Protein AF-A0A373QC17-F1 (afdb_monomer_lite)

Secondary structure (DSSP, 8-state):
-PPPPHHHHHHHIIIIITTGGGSPSEEEEGGGGGTTS---HHHHHHHHHHHHTTSSTTEEEESEE-TTS-EE-

Radius of gyration: 11.41 Å; chains: 1; bounding box: 28×26×26 Å

pLDDT: mean 78.7, std 11.73, range [48.62, 89.81]

Sequence (73 aa):
MIKLNKMEQNEYNAFIVAVVPSLLPGTYHFRDFFTNRVTSARIGRKFYEDVVNGIYPHISLVGTKASEGYICS

Foldseek 3Di:
DQDDDPVLVVLLCVQPVVPLVVDAQEEEEPCVSPPPDDDDQSSVLVNQVCVVVCVRVRYHYPADQDPVRGGDD

Structure (mmCIF, N/CA/C/O backbone):
data_AF-A0A373QC17-F1
#
_entry.id   AF-A0A373QC17-F1
#
loop_
_atom_site.group_PDB
_atom_site.id
_atom_site.type_symbol
_atom_site.label_atom_id
_atom_site.label_alt_id
_atom_site.label_comp_id
_atom_site.label_asym_id
_atom_site.label_entity_id
_atom_site.label_seq_id
_atom_site.pdbx_PDB_ins_code
_atom_site.Cartn_x
_atom_site.Cartn_y
_atom_site.Cartn_z
_atom_site.occupancy
_atom_site.B_iso_or_equiv
_atom_site.auth_seq_id
_atom_site.auth_comp_id
_atom_site.auth_asym_id
_atom_site.auth_atom_id
_atom_site.pdbx_PDB_model_num
ATOM 1 N N . MET A 1 1 ? 12.612 -3.711 8.889 1.00 65.69 1 MET A N 1
A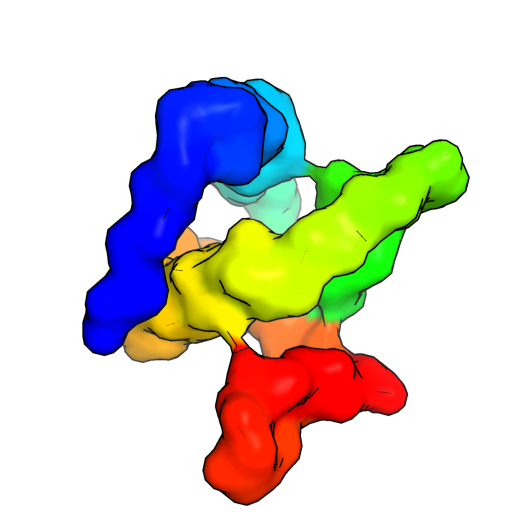TOM 2 C CA . MET A 1 1 ? 12.368 -2.642 7.907 1.00 65.69 1 MET A CA 1
ATOM 3 C C . MET A 1 1 ? 13.162 -2.944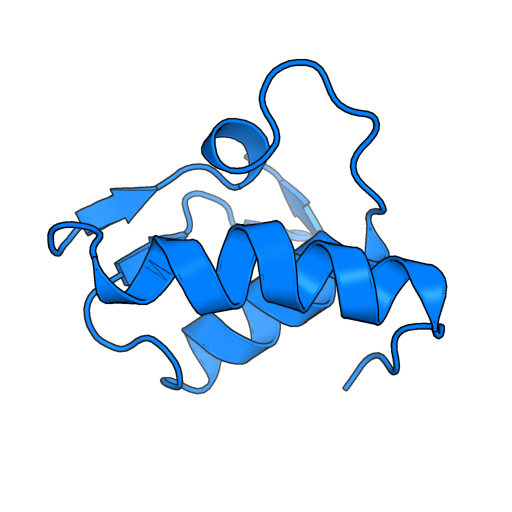 6.650 1.00 65.69 1 MET A C 1
ATOM 5 O O . MET A 1 1 ? 14.390 -2.901 6.677 1.00 65.69 1 MET A O 1
ATOM 9 N N . ILE A 1 2 ? 12.484 -3.353 5.580 1.00 74.50 2 ILE A N 1
ATOM 10 C CA . ILE A 1 2 ? 13.163 -3.612 4.307 1.00 74.50 2 ILE A CA 1
ATOM 11 C C . ILE A 1 2 ? 13.574 -2.283 3.664 1.00 74.50 2 ILE A C 1
ATOM 13 O O . ILE A 1 2 ? 12.788 -1.338 3.620 1.00 74.50 2 ILE A O 1
ATOM 17 N N . LYS A 1 3 ? 14.817 -2.188 3.185 1.00 81.81 3 LYS A N 1
ATOM 18 C CA . LYS A 1 3 ? 15.296 -1.018 2.441 1.00 81.81 3 LYS A CA 1
ATOM 19 C C . LYS A 1 3 ? 15.146 -1.313 0.954 1.00 81.81 3 LYS A C 1
ATOM 21 O O . LYS A 1 3 ? 15.684 -2.319 0.496 1.00 81.81 3 LYS A O 1
ATOM 26 N N . LEU A 1 4 ? 14.384 -0.496 0.230 1.00 85.75 4 LEU A N 1
ATOM 27 C CA . LEU A 1 4 ? 14.188 -0.639 -1.214 1.00 85.75 4 LEU A CA 1
ATOM 28 C C . LEU A 1 4 ? 15.415 -0.106 -1.969 1.00 85.75 4 LEU A C 1
ATOM 30 O O . LEU A 1 4 ? 16.102 0.801 -1.491 1.00 85.75 4 LEU A O 1
ATOM 34 N N . ASN A 1 5 ? 15.716 -0.682 -3.133 1.00 89.81 5 ASN A N 1
ATOM 35 C CA . ASN A 1 5 ? 16.700 -0.110 -4.050 1.00 89.81 5 ASN A CA 1
ATOM 36 C C . ASN A 1 5 ? 16.121 1.141 -4.748 1.00 89.81 5 ASN A C 1
ATOM 38 O O . ASN A 1 5 ? 14.942 1.460 -4.609 1.00 89.81 5 ASN A O 1
ATOM 42 N N . LYS A 1 6 ? 16.943 1.865 -5.516 1.00 88.88 6 LYS A N 1
ATOM 43 C CA . LYS A 1 6 ? 16.520 3.129 -6.142 1.00 88.88 6 LYS A CA 1
ATOM 44 C C . LYS A 1 6 ? 15.339 2.963 -7.113 1.00 88.88 6 LYS A C 1
ATOM 46 O O . LYS A 1 6 ? 14.492 3.846 -7.171 1.00 88.88 6 LYS A O 1
ATOM 51 N N . MET A 1 7 ? 15.273 1.852 -7.849 1.00 86.88 7 MET A N 1
ATOM 52 C CA . MET A 1 7 ? 14.181 1.582 -8.793 1.00 86.88 7 MET A CA 1
ATOM 53 C C . MET A 1 7 ? 12.892 1.212 -8.054 1.00 86.88 7 MET A C 1
ATOM 55 O O . MET A 1 7 ? 11.855 1.820 -8.292 1.00 86.88 7 MET A O 1
ATOM 59 N N . GLU A 1 8 ? 12.984 0.298 -7.087 1.00 86.69 8 GLU A N 1
ATOM 60 C CA . GLU A 1 8 ? 11.870 -0.126 -6.234 1.00 86.69 8 GLU A CA 1
ATOM 61 C C . GLU A 1 8 ? 11.290 1.042 -5.429 1.00 86.69 8 GLU A C 1
ATOM 63 O O . GLU A 1 8 ? 10.078 1.147 -5.267 1.00 86.69 8 GLU A O 1
ATOM 68 N N . GLN A 1 9 ? 12.142 1.945 -4.935 1.00 88.69 9 GLN A N 1
ATOM 69 C CA . GLN A 1 9 ? 11.702 3.141 -4.220 1.00 88.69 9 GLN A CA 1
ATOM 70 C C . GLN A 1 9 ? 10.933 4.093 -5.140 1.00 88.69 9 GLN A C 1
ATOM 72 O O . GLN A 1 9 ? 9.964 4.714 -4.708 1.00 88.69 9 GLN A O 1
AT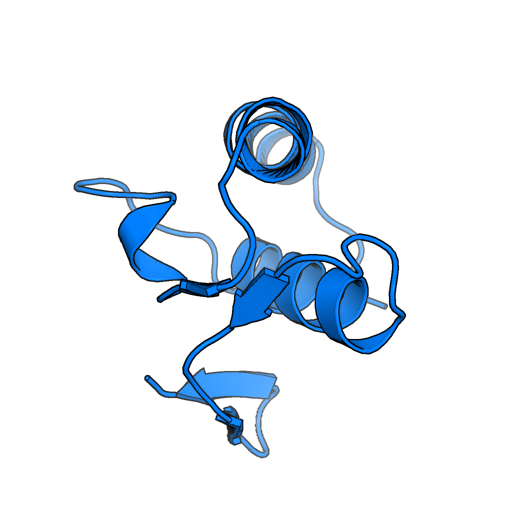OM 77 N N . ASN A 1 10 ? 11.353 4.212 -6.401 1.00 89.25 10 ASN A N 1
ATOM 78 C CA . ASN A 1 10 ? 10.671 5.064 -7.366 1.00 89.25 10 ASN A CA 1
ATOM 79 C C . ASN A 1 10 ? 9.284 4.502 -7.714 1.00 89.25 10 ASN A C 1
ATOM 81 O O . ASN A 1 10 ? 8.312 5.251 -7.747 1.00 89.25 10 ASN A O 1
ATOM 85 N N . GLU A 1 11 ? 9.174 3.181 -7.886 1.00 87.75 11 GLU A N 1
ATOM 86 C CA . GLU A 1 11 ? 7.882 2.506 -8.064 1.00 87.75 11 GLU A CA 1
ATOM 87 C C . GLU A 1 11 ? 6.988 2.642 -6.829 1.00 87.75 11 GLU A C 1
ATOM 89 O O . GLU A 1 11 ? 5.814 2.982 -6.955 1.00 87.75 11 GLU A O 1
ATOM 94 N N . TYR A 1 12 ? 7.541 2.451 -5.628 1.00 88.69 12 TYR A N 1
ATOM 95 C CA . TYR A 1 12 ? 6.800 2.651 -4.384 1.00 88.69 12 TYR A CA 1
ATOM 96 C C . TYR A 1 12 ? 6.224 4.069 -4.296 1.00 88.69 12 TYR A C 1
ATOM 98 O O . TYR A 1 12 ? 5.047 4.254 -3.994 1.00 88.69 12 TYR A O 1
ATOM 106 N N . ASN A 1 13 ? 7.024 5.082 -4.623 1.00 88.12 13 ASN A N 1
ATOM 107 C CA . ASN A 1 13 ? 6.562 6.463 -4.591 1.00 88.12 13 ASN A CA 1
ATOM 108 C C . ASN A 1 13 ? 5.469 6.731 -5.642 1.00 88.12 13 ASN A C 1
ATOM 110 O O . ASN A 1 13 ? 4.480 7.395 -5.340 1.00 88.12 13 ASN A O 1
ATOM 114 N N . ALA A 1 14 ? 5.625 6.194 -6.854 1.00 86.75 14 ALA A N 1
ATOM 115 C CA . ALA A 1 14 ? 4.692 6.419 -7.955 1.00 86.75 14 ALA A CA 1
ATOM 116 C C . ALA A 1 14 ? 3.335 5.721 -7.766 1.00 86.75 14 ALA A C 1
ATOM 118 O O . ALA A 1 14 ? 2.312 6.282 -8.145 1.00 86.75 14 ALA A O 1
ATOM 119 N N . PHE A 1 15 ? 3.318 4.513 -7.196 1.00 83.75 15 PHE A N 1
ATOM 120 C CA . PHE A 1 15 ? 2.108 3.681 -7.140 1.00 83.75 15 PHE A CA 1
ATOM 121 C C . PHE A 1 15 ? 1.496 3.564 -5.748 1.00 83.75 15 PHE A C 1
ATOM 123 O O . PHE A 1 15 ? 0.296 3.346 -5.637 1.00 83.75 15 PHE A O 1
ATOM 130 N N . ILE A 1 16 ? 2.292 3.718 -4.689 1.00 87.31 16 ILE A N 1
ATOM 131 C CA . ILE A 1 16 ? 1.791 3.669 -3.313 1.00 87.31 16 ILE A CA 1
ATOM 132 C C . ILE A 1 16 ? 1.639 5.084 -2.775 1.00 87.31 16 ILE A C 1
ATOM 134 O O . ILE A 1 16 ? 0.526 5.516 -2.491 1.00 87.31 16 ILE A O 1
ATOM 138 N N . VAL A 1 17 ? 2.733 5.844 -2.687 1.00 87.88 17 VAL A N 1
ATOM 139 C CA . VAL A 1 17 ? 2.713 7.165 -2.032 1.00 87.88 17 VAL A CA 1
ATOM 140 C C . VAL A 1 17 ? 1.809 8.157 -2.768 1.00 87.88 17 VAL A C 1
ATOM 142 O O . VAL A 1 17 ? 1.127 8.939 -2.115 1.00 87.88 17 VAL A O 1
ATOM 145 N N . ALA A 1 18 ? 1.765 8.115 -4.102 1.00 87.62 18 ALA A N 1
ATOM 146 C CA . ALA A 1 18 ? 0.912 9.008 -4.885 1.00 87.62 18 ALA A CA 1
ATOM 147 C C . ALA A 1 18 ? -0.574 8.595 -4.914 1.00 87.62 18 ALA A C 1
ATOM 149 O O . ALA A 1 18 ? -1.433 9.458 -5.078 1.00 87.62 18 ALA A O 1
ATOM 150 N N . VAL A 1 19 ? -0.885 7.299 -4.769 1.00 85.31 19 VAL A N 1
ATOM 151 C CA . VAL A 1 19 ? -2.250 6.763 -4.960 1.00 85.31 19 VAL A CA 1
ATOM 152 C C . VAL A 1 19 ? -2.967 6.535 -3.632 1.00 85.31 19 VAL A C 1
ATOM 154 O O . VAL A 1 19 ? -4.132 6.883 -3.494 1.00 85.31 19 VAL A O 1
ATOM 157 N N . VAL A 1 20 ? -2.289 5.980 -2.626 1.00 85.69 20 VAL A N 1
ATOM 158 C CA . VAL A 1 20 ? -2.914 5.626 -1.341 1.00 85.69 20 VAL A CA 1
ATOM 159 C C . VAL A 1 20 ? -3.612 6.806 -0.647 1.00 85.69 20 VAL A C 1
ATOM 161 O O . VAL A 1 20 ? -4.708 6.598 -0.125 1.00 85.69 20 VAL A O 1
ATOM 164 N N . PRO A 1 21 ? -3.068 8.040 -0.634 1.00 85.19 21 PRO A N 1
ATOM 165 C CA . PRO A 1 21 ? -3.739 9.168 0.016 1.00 85.19 21 PRO A CA 1
ATOM 166 C C . PRO A 1 21 ? -5.082 9.562 -0.612 1.00 85.19 21 PRO A C 1
ATOM 168 O O . PRO A 1 21 ? -5.904 10.159 0.075 1.00 85.19 21 PRO A O 1
ATOM 171 N N . SER A 1 22 ? -5.310 9.255 -1.893 1.00 86.19 22 SER A N 1
ATOM 172 C CA . SER A 1 22 ? -6.567 9.556 -2.593 1.00 86.19 22 SER A CA 1
ATOM 173 C C . SER A 1 22 ? -7.562 8.394 -2.583 1.00 86.19 22 SER A C 1
ATOM 175 O O . SER A 1 22 ? -8.686 8.548 -3.064 1.00 86.19 22 SER A O 1
ATOM 177 N N . LEU A 1 23 ? -7.182 7.240 -2.025 1.00 85.81 23 LEU A N 1
ATOM 178 C CA . LEU A 1 23 ? -8.093 6.118 -1.853 1.00 85.81 23 LEU A CA 1
ATOM 179 C C . LEU A 1 23 ? -9.120 6.394 -0.761 1.00 85.81 23 LEU A C 1
ATOM 181 O O . LEU A 1 23 ? -8.838 7.013 0.266 1.00 85.81 23 LEU A O 1
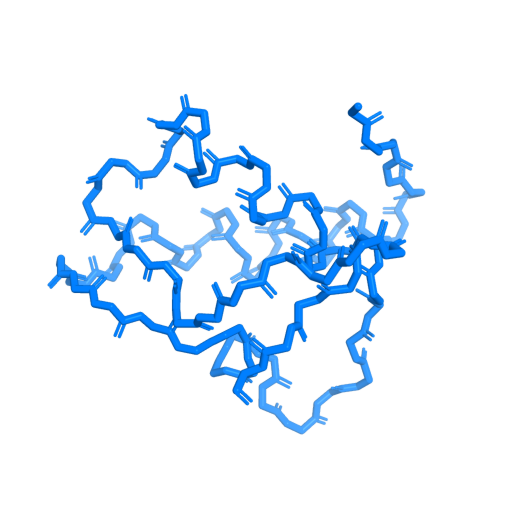ATOM 185 N N . LEU A 1 24 ? -10.322 5.871 -0.986 1.00 87.06 24 LEU A N 1
ATOM 186 C CA . LEU A 1 24 ? -11.351 5.839 0.037 1.00 87.06 24 LEU A CA 1
ATOM 187 C C . LEU A 1 24 ? -10.909 4.932 1.194 1.00 87.06 24 LEU A C 1
ATOM 189 O O . LEU A 1 24 ? -10.144 3.988 0.992 1.00 87.06 24 LEU A O 1
ATOM 193 N N . PRO A 1 25 ? -11.388 5.185 2.418 1.00 88.81 25 PRO A N 1
ATOM 194 C CA . PRO A 1 25 ? -11.125 4.278 3.515 1.00 88.81 25 PRO A CA 1
ATOM 195 C C . PRO A 1 25 ? -11.697 2.887 3.229 1.00 88.81 25 PRO A C 1
ATOM 197 O O . PRO A 1 25 ? -12.848 2.762 2.807 1.00 88.81 25 PRO A O 1
ATOM 200 N N . GLY A 1 26 ? -10.907 1.841 3.459 1.00 87.06 26 GLY A N 1
ATOM 201 C CA . GLY A 1 26 ? -11.341 0.479 3.167 1.00 87.06 26 GLY A CA 1
ATOM 202 C C . GLY A 1 26 ? -10.222 -0.552 3.145 1.00 87.06 26 GLY A C 1
ATOM 203 O O . GLY A 1 26 ? -9.058 -0.259 3.431 1.00 87.06 26 GLY A O 1
ATOM 204 N N . THR A 1 27 ? -10.598 -1.781 2.799 1.00 85.50 27 THR A N 1
ATOM 205 C CA . THR A 1 27 ? -9.676 -2.915 2.707 1.00 85.50 27 THR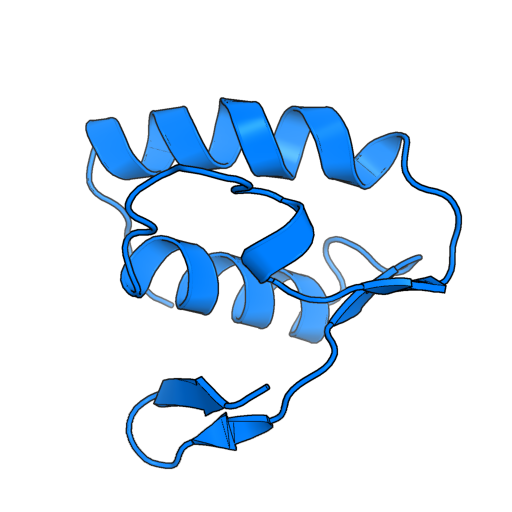 A CA 1
ATOM 206 C C . THR A 1 27 ? -9.356 -3.209 1.243 1.00 85.50 27 THR A C 1
ATOM 208 O O . THR A 1 27 ? -10.264 -3.459 0.455 1.00 85.50 27 THR A O 1
ATOM 211 N N . TYR A 1 28 ? -8.072 -3.195 0.884 1.00 84.44 28 TYR A N 1
ATOM 212 C CA . TYR A 1 28 ? -7.591 -3.317 -0.498 1.00 84.44 28 TYR A CA 1
ATOM 213 C C . TYR A 1 28 ? -6.682 -4.530 -0.680 1.00 84.44 28 TYR A C 1
ATOM 215 O O . TYR A 1 28 ? -5.917 -4.866 0.227 1.00 84.44 28 TYR A O 1
ATOM 223 N N . HIS A 1 29 ? -6.686 -5.169 -1.853 1.00 81.38 29 HIS A N 1
ATOM 224 C CA . HIS A 1 29 ? -5.673 -6.181 -2.139 1.00 81.38 29 HIS A CA 1
ATOM 225 C C . HIS A 1 29 ? -4.391 -5.525 -2.644 1.00 81.38 29 HIS A C 1
ATOM 227 O O . HIS A 1 29 ? -4.417 -4.604 -3.456 1.00 81.38 29 HIS A O 1
ATOM 233 N N . PHE A 1 30 ? -3.239 -6.066 -2.244 1.00 78.94 30 PHE A N 1
ATOM 234 C CA . PHE A 1 30 ? -1.947 -5.572 -2.726 1.00 78.94 30 PHE A CA 1
ATOM 235 C C . PHE A 1 30 ? -1.838 -5.571 -4.265 1.00 78.94 30 PHE A C 1
ATOM 237 O O . PHE A 1 30 ? -1.286 -4.644 -4.853 1.00 78.94 30 PHE A O 1
ATOM 244 N N . ARG A 1 31 ? -2.412 -6.585 -4.925 1.00 77.38 31 ARG A N 1
ATOM 245 C CA . ARG A 1 31 ? -2.437 -6.712 -6.394 1.00 77.38 31 ARG A CA 1
ATOM 246 C C . ARG A 1 31 ? -3.174 -5.573 -7.105 1.00 77.38 31 ARG A C 1
ATOM 248 O O . ARG A 1 31 ? -2.856 -5.296 -8.259 1.00 77.38 31 ARG A O 1
ATOM 255 N N . ASP A 1 32 ? -4.119 -4.914 -6.437 1.00 77.88 32 ASP A N 1
ATOM 256 C CA . ASP A 1 32 ? -4.936 -3.860 -7.049 1.00 77.88 32 ASP A CA 1
ATOM 257 C C . ASP A 1 32 ? -4.090 -2.616 -7.355 1.00 77.88 32 ASP A C 1
ATOM 259 O O . ASP A 1 32 ? -4.349 -1.905 -8.319 1.00 77.88 32 ASP A O 1
ATOM 263 N N . PHE A 1 33 ? -3.012 -2.402 -6.596 1.00 78.19 33 PHE A N 1
ATOM 264 C CA . PHE A 1 33 ? -2.073 -1.295 -6.797 1.00 78.19 33 PHE A CA 1
ATOM 265 C C . PHE A 1 33 ? -1.121 -1.502 -7.984 1.00 78.19 33 PHE A C 1
ATOM 267 O O . PHE A 1 33 ? -0.487 -0.554 -8.443 1.00 78.19 33 PHE A O 1
ATOM 274 N N . PHE A 1 34 ? -0.997 -2.735 -8.483 1.00 74.50 34 PHE A N 1
ATOM 275 C CA . PHE A 1 34 ? -0.001 -3.110 -9.491 1.00 74.50 34 PHE A CA 1
ATOM 276 C C . PHE A 1 34 ? -0.595 -3.972 -10.608 1.00 74.50 34 PHE A C 1
ATOM 278 O O . PHE A 1 34 ? 0.054 -4.895 -11.110 1.00 74.50 34 PHE A O 1
ATOM 285 N N . THR A 1 35 ? -1.833 -3.682 -11.010 1.00 67.31 35 THR A N 1
ATOM 286 C CA . THR A 1 35 ? -2.532 -4.428 -12.061 1.00 67.31 35 THR A CA 1
ATOM 287 C C . THR A 1 35 ? -1.666 -4.531 -13.326 1.00 67.31 35 THR A C 1
ATOM 289 O O . THR A 1 35 ? -1.163 -3.528 -13.834 1.00 67.31 35 THR A O 1
ATOM 292 N N . ASN A 1 36 ? -1.472 -5.756 -13.828 1.00 66.62 36 ASN A N 1
ATOM 293 C CA . ASN A 1 36 ? -0.640 -6.086 -14.997 1.00 66.62 36 ASN A CA 1
ATOM 294 C C . ASN A 1 36 ? 0.857 -5.732 -14.896 1.00 66.62 36 ASN A C 1
ATOM 296 O O . ASN A 1 36 ? 1.522 -5.592 -15.926 1.00 66.62 36 ASN A O 1
ATOM 300 N N . ARG A 1 37 ? 1.424 -5.618 -13.689 1.00 65.69 37 ARG A N 1
ATOM 301 C CA . ARG A 1 37 ? 2.871 -5.418 -13.510 1.00 65.69 37 ARG A CA 1
ATOM 302 C C . ARG A 1 37 ? 3.506 -6.493 -12.642 1.00 65.69 37 ARG A C 1
ATOM 304 O O . ARG A 1 37 ? 2.912 -6.979 -11.682 1.00 65.69 37 ARG A O 1
ATOM 311 N N . VAL A 1 38 ? 4.755 -6.824 -12.972 1.00 59.88 38 VAL A N 1
ATOM 312 C CA . VAL A 1 38 ? 5.603 -7.652 -12.112 1.00 59.88 38 VAL A CA 1
ATOM 313 C C . VAL A 1 38 ? 5.849 -6.870 -10.831 1.00 59.88 38 VAL A C 1
ATOM 315 O O . VAL A 1 38 ? 6.512 -5.836 -10.835 1.00 59.88 38 VAL A O 1
ATOM 318 N N . THR A 1 39 ? 5.274 -7.346 -9.738 1.00 66.12 39 THR A N 1
ATOM 319 C CA . THR A 1 39 ? 5.391 -6.705 -8.435 1.00 66.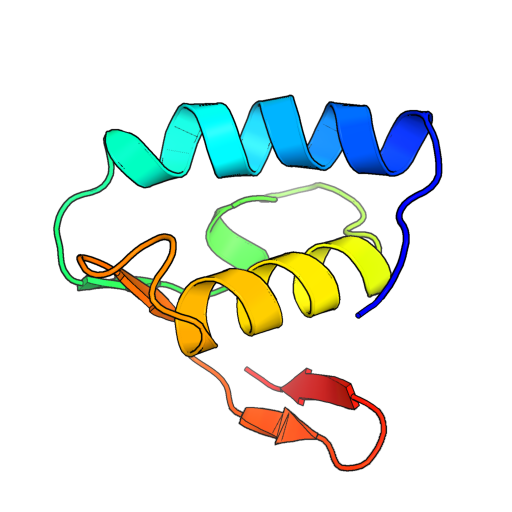12 39 THR A CA 1
ATOM 320 C C . THR A 1 39 ? 6.612 -7.241 -7.711 1.00 66.12 39 THR A C 1
ATOM 322 O O . THR A 1 39 ? 6.722 -8.444 -7.478 1.00 66.12 39 THR A O 1
ATOM 325 N N . SER A 1 40 ? 7.535 -6.361 -7.312 1.00 72.25 40 SER A N 1
ATOM 326 C CA . SER A 1 40 ? 8.617 -6.779 -6.419 1.00 72.25 40 SER A CA 1
ATOM 327 C C . SER A 1 40 ? 8.023 -7.144 -5.058 1.00 72.25 40 SER A C 1
ATOM 329 O O . SER A 1 40 ? 7.404 -6.311 -4.389 1.00 72.25 40 SER A O 1
ATOM 331 N N . ALA A 1 41 ? 8.253 -8.380 -4.606 1.00 78.06 41 ALA A N 1
ATOM 332 C CA . ALA A 1 41 ? 7.828 -8.848 -3.283 1.00 78.06 41 ALA A CA 1
ATOM 333 C C . ALA A 1 41 ? 8.326 -7.927 -2.149 1.00 78.06 41 ALA A C 1
ATOM 335 O O . ALA A 1 41 ? 7.690 -7.800 -1.100 1.00 78.06 41 ALA A O 1
ATOM 336 N N . ARG A 1 42 ? 9.447 -7.227 -2.373 1.00 84.56 42 ARG A N 1
ATOM 337 C CA . ARG A 1 42 ? 10.031 -6.272 -1.423 1.00 84.56 42 ARG A CA 1
ATOM 338 C C . ARG A 1 42 ? 9.182 -5.011 -1.266 1.00 84.56 42 ARG A C 1
ATOM 340 O O . ARG A 1 42 ? 9.047 -4.524 -0.145 1.00 84.56 42 ARG A O 1
ATOM 347 N N . ILE A 1 43 ? 8.582 -4.525 -2.354 1.00 85.62 43 ILE A N 1
ATOM 348 C CA . ILE A 1 43 ? 7.660 -3.378 -2.357 1.00 85.62 43 ILE A CA 1
ATOM 349 C C . ILE A 1 43 ? 6.400 -3.732 -1.567 1.00 85.62 43 ILE A C 1
ATOM 351 O O . ILE A 1 43 ? 5.999 -2.970 -0.691 1.00 85.62 43 ILE A O 1
ATOM 355 N N . GLY A 1 44 ? 5.837 -4.924 -1.794 1.00 82.38 44 GLY A N 1
ATOM 356 C CA . GLY A 1 44 ? 4.687 -5.402 -1.022 1.00 82.38 44 GLY A CA 1
ATOM 357 C C . GLY A 1 44 ? 4.976 -5.494 0.466 1.00 82.38 44 GLY A C 1
ATOM 358 O O . GLY A 1 44 ? 4.223 -4.962 1.280 1.00 82.38 44 GLY A O 1
ATOM 359 N N . ARG A 1 45 ? 6.128 -6.057 0.836 1.00 83.62 45 ARG A N 1
ATOM 360 C CA . ARG A 1 45 ? 6.546 -6.115 2.240 1.00 83.62 45 ARG A CA 1
ATOM 361 C C . ARG A 1 45 ? 6.698 -4.730 2.872 1.00 83.62 45 ARG A C 1
ATOM 363 O O . ARG A 1 45 ? 6.251 -4.544 4.000 1.00 83.62 45 ARG A O 1
ATOM 370 N N . LYS A 1 46 ? 7.307 -3.768 2.165 1.00 86.81 46 LYS A N 1
ATOM 371 C CA . LYS A 1 46 ? 7.434 -2.380 2.640 1.00 86.81 46 LYS A CA 1
ATOM 372 C C . LYS A 1 46 ? 6.061 -1.754 2.867 1.00 86.81 46 LYS A C 1
ATOM 374 O O . LYS A 1 46 ? 5.836 -1.171 3.920 1.00 86.81 46 LYS A O 1
ATOM 379 N N . PHE A 1 47 ? 5.155 -1.911 1.905 1.00 86.69 47 PHE A N 1
ATOM 380 C CA . PHE A 1 47 ? 3.819 -1.338 1.991 1.00 86.69 47 PHE A CA 1
ATOM 381 C C . PHE A 1 47 ? 3.019 -1.919 3.160 1.00 86.69 47 PHE A C 1
ATOM 383 O O . PHE A 1 47 ? 2.430 -1.172 3.932 1.00 86.69 47 PHE A O 1
ATOM 390 N N . TYR A 1 48 ? 3.062 -3.241 3.345 1.00 85.19 48 TYR A N 1
ATOM 391 C CA . TYR A 1 48 ? 2.412 -3.894 4.480 1.00 85.19 48 TYR A CA 1
ATOM 392 C C . TYR A 1 48 ? 2.970 -3.409 5.823 1.00 85.19 48 TYR A C 1
ATOM 394 O O . TYR A 1 48 ? 2.201 -3.129 6.737 1.00 85.19 48 TYR A O 1
ATOM 402 N N . GLU A 1 49 ? 4.296 -3.267 5.946 1.00 86.44 49 GLU A N 1
ATOM 403 C CA . GLU A 1 49 ? 4.916 -2.682 7.143 1.00 86.44 49 GLU A CA 1
ATOM 404 C C . GLU A 1 49 ? 4.423 -1.243 7.381 1.00 86.44 49 GLU A C 1
ATOM 406 O O . GLU A 1 49 ? 4.103 -0.896 8.513 1.00 86.44 49 GLU A O 1
ATOM 411 N N . ASP A 1 50 ? 4.308 -0.421 6.339 1.00 87.25 50 ASP A N 1
ATOM 412 C CA . ASP A 1 50 ? 3.862 0.973 6.457 1.00 87.25 50 ASP A CA 1
ATOM 413 C C . ASP A 1 50 ? 2.376 1.086 6.855 1.00 87.25 50 ASP A C 1
ATOM 415 O O . ASP A 1 50 ? 2.027 1.931 7.681 1.00 87.25 50 ASP A O 1
ATOM 419 N N . VAL A 1 51 ? 1.512 0.200 6.348 1.00 86.19 51 VAL A N 1
ATOM 420 C CA . VAL A 1 51 ? 0.095 0.120 6.750 1.00 86.19 51 VAL A CA 1
ATOM 421 C C . VAL A 1 51 ? -0.043 -0.345 8.204 1.00 86.19 51 VAL A C 1
ATOM 423 O O . VAL A 1 51 ? -0.740 0.301 8.981 1.00 86.19 51 VAL A O 1
ATOM 426 N N . VAL A 1 52 ? 0.671 -1.402 8.612 1.00 84.19 52 VAL A N 1
ATOM 427 C CA . VAL A 1 52 ? 0.648 -1.905 10.004 1.00 84.19 52 VAL A CA 1
ATOM 428 C C . VAL A 1 52 ? 1.215 -0.883 10.995 1.00 84.19 52 VAL A C 1
ATOM 430 O O . VAL A 1 52 ? 0.722 -0.778 12.114 1.00 84.19 52 VAL A O 1
ATOM 433 N N . ASN A 1 53 ? 2.216 -0.100 10.586 1.00 87.00 53 ASN A N 1
ATOM 434 C CA . ASN A 1 53 ? 2.770 0.989 11.394 1.00 87.00 53 ASN A CA 1
ATOM 435 C C . ASN A 1 53 ? 1.873 2.243 11.429 1.00 87.00 53 ASN A C 1
ATOM 437 O O . ASN A 1 53 ? 2.243 3.228 12.065 1.00 87.00 53 ASN A O 1
ATOM 441 N N . GLY A 1 54 ? 0.721 2.237 10.749 1.00 84.88 54 GLY A N 1
ATOM 442 C CA . GLY A 1 54 ? -0.235 3.343 10.771 1.00 84.88 54 GLY A CA 1
ATOM 443 C C . GLY A 1 54 ? 0.165 4.554 9.925 1.00 84.88 54 GLY A C 1
ATOM 444 O O . GLY A 1 54 ? -0.382 5.632 10.134 1.00 84.88 54 GLY A O 1
ATOM 445 N N . ILE A 1 55 ? 1.085 4.406 8.960 1.00 88.75 55 ILE A N 1
ATOM 446 C CA . ILE A 1 55 ? 1.420 5.486 8.008 1.00 88.75 55 ILE A CA 1
ATOM 447 C C . ILE A 1 55 ? 0.211 5.814 7.121 1.00 88.75 55 ILE A C 1
ATOM 449 O O . ILE A 1 55 ? -0.001 6.969 6.754 1.00 88.75 55 ILE A O 1
ATOM 453 N N . TYR A 1 56 ? -0.601 4.802 6.814 1.00 87.50 56 TYR A N 1
ATOM 454 C CA . TYR A 1 56 ? -1.830 4.928 6.036 1.00 87.50 56 TYR A CA 1
ATOM 455 C C . TYR A 1 56 ? -3.029 4.458 6.870 1.00 87.50 56 TYR A C 1
ATOM 457 O O . TYR A 1 56 ? -3.519 3.349 6.669 1.00 87.50 56 TYR A O 1
ATOM 465 N N . PRO A 1 57 ? -3.489 5.267 7.841 1.00 84.56 57 PRO A N 1
ATOM 466 C CA . PRO A 1 57 ? -4.461 4.831 8.844 1.00 84.56 57 PRO A CA 1
ATOM 467 C C . PRO A 1 57 ? -5.869 4.607 8.278 1.00 84.56 57 PRO A C 1
ATOM 469 O O . PRO A 1 57 ? -6.687 3.948 8.912 1.00 84.56 57 PRO A O 1
ATOM 472 N N . HIS A 1 58 ? -6.173 5.162 7.102 1.00 87.62 58 HIS A N 1
ATOM 473 C CA . HIS A 1 58 ? -7.483 5.041 6.463 1.00 87.62 58 HIS A CA 1
ATOM 474 C C . HIS A 1 58 ? -7.645 3.759 5.646 1.00 87.62 58 HIS A C 1
ATOM 476 O O . HIS A 1 58 ? -8.772 3.417 5.300 1.00 87.62 58 HIS A O 1
ATOM 482 N N . ILE A 1 59 ? -6.565 3.031 5.355 1.00 86.44 59 ILE A N 1
ATOM 483 C CA . ILE A 1 59 ? -6.637 1.790 4.581 1.00 86.44 59 ILE A CA 1
ATOM 484 C C . ILE A 1 59 ? -6.141 0.587 5.375 1.00 86.44 59 ILE A C 1
ATOM 486 O O . ILE A 1 59 ? -5.310 0.684 6.273 1.00 86.44 59 ILE A O 1
ATOM 490 N N . SER A 1 60 ? -6.639 -0.584 5.004 1.00 84.56 60 SER A N 1
ATOM 491 C CA . SER A 1 60 ? -6.131 -1.879 5.449 1.00 84.56 60 SER A CA 1
ATOM 492 C C . SER A 1 60 ? -5.828 -2.744 4.232 1.00 84.56 60 SER A C 1
ATOM 494 O O . SER A 1 60 ? -6.442 -2.584 3.177 1.00 84.56 60 SER A O 1
ATOM 496 N N . LEU A 1 61 ? -4.871 -3.662 4.349 1.00 82.88 61 LEU A N 1
ATOM 497 C CA . LEU A 1 61 ? -4.551 -4.590 3.265 1.00 82.88 61 LEU A CA 1
ATOM 498 C C . LEU A 1 61 ? -5.184 -5.953 3.521 1.00 82.88 61 LEU A C 1
ATOM 500 O O . LEU A 1 61 ? -5.096 -6.485 4.625 1.00 82.88 61 LEU A O 1
ATOM 504 N N . VAL A 1 62 ? -5.802 -6.522 2.484 1.00 76.25 62 VAL A N 1
ATOM 505 C CA . VAL A 1 62 ? -6.266 -7.908 2.492 1.00 76.25 62 VAL A CA 1
ATOM 506 C C . VAL A 1 62 ? -5.053 -8.820 2.378 1.00 76.25 62 VAL A C 1
ATOM 508 O O . VAL A 1 62 ? -4.351 -8.826 1.362 1.00 76.25 62 VAL A O 1
ATOM 511 N N . GLY A 1 63 ? -4.837 -9.611 3.419 1.00 67.44 63 GLY A N 1
ATOM 512 C CA . GLY A 1 63 ? -3.839 -10.665 3.448 1.00 67.44 63 GLY A CA 1
ATOM 513 C C . GLY A 1 63 ? -3.098 -10.718 4.772 1.00 67.44 63 GLY A C 1
ATOM 514 O O . GLY A 1 63 ? -2.977 -9.727 5.491 1.00 67.44 63 GLY A O 1
ATOM 515 N N . THR A 1 64 ? -2.579 -11.895 5.091 1.00 59.88 64 THR A N 1
ATOM 516 C CA . THR A 1 64 ? -1.693 -12.094 6.238 1.00 59.88 64 THR A CA 1
ATOM 517 C C . THR A 1 64 ? -0.256 -12.184 5.761 1.00 59.88 64 THR A C 1
ATOM 519 O O . THR A 1 64 ? 0.047 -12.813 4.743 1.00 59.88 64 THR A O 1
ATOM 522 N N . LYS A 1 65 ? 0.654 -11.578 6.523 1.00 60.34 65 LYS A N 1
ATOM 523 C CA . LYS A 1 65 ? 2.085 -11.808 6.349 1.00 60.34 65 LYS A CA 1
ATOM 524 C C . LYS A 1 65 ? 2.379 -13.280 6.655 1.00 60.34 65 LYS A C 1
ATOM 526 O O . LYS A 1 65 ? 2.235 -13.707 7.797 1.00 60.34 65 LYS A O 1
ATOM 531 N N . ALA A 1 66 ? 2.782 -14.044 5.644 1.00 54.59 66 ALA A N 1
ATOM 532 C CA . ALA A 1 66 ? 3.283 -15.401 5.822 1.00 54.59 66 ALA A CA 1
ATOM 533 C C . ALA A 1 66 ? 4.517 -15.396 6.736 1.00 54.59 66 ALA A C 1
ATOM 535 O O . ALA A 1 66 ? 5.219 -14.385 6.831 1.00 54.59 66 ALA A O 1
ATOM 536 N N . SER A 1 67 ? 4.833 -16.534 7.358 1.00 48.62 67 SER A N 1
ATOM 537 C CA . SER A 1 67 ? 6.001 -16.704 8.240 1.00 48.62 67 SER A CA 1
ATOM 538 C C . SER A 1 67 ? 7.319 -16.269 7.577 1.00 48.62 67 SER A C 1
ATOM 540 O O . SER A 1 67 ? 8.206 -15.731 8.234 1.00 48.62 67 SER A O 1
ATOM 542 N N . GLU A 1 68 ? 7.415 -16.427 6.255 1.00 49.75 68 GLU A N 1
ATOM 543 C CA . GLU A 1 68 ? 8.564 -16.026 5.427 1.00 49.75 68 GLU A CA 1
ATOM 544 C C . GLU A 1 68 ? 8.565 -14.530 5.042 1.00 49.75 68 GLU A C 1
ATOM 546 O O . GLU A 1 68 ? 9.550 -13.986 4.537 1.00 49.75 68 GLU A O 1
ATOM 551 N N . GLY A 1 69 ? 7.474 -13.818 5.323 1.00 51.69 69 GLY A N 1
ATOM 552 C CA . GLY A 1 69 ? 7.328 -12.385 5.089 1.00 51.69 69 GLY A CA 1
ATOM 553 C C . GLY A 1 69 ? 6.711 -11.993 3.745 1.00 51.69 69 GLY A C 1
ATOM 554 O O . GLY A 1 69 ? 6.780 -10.812 3.402 1.00 51.69 69 GLY A O 1
ATOM 555 N N . TYR A 1 70 ? 6.121 -12.940 3.010 1.00 54.62 70 TYR A N 1
ATOM 556 C CA . TYR A 1 70 ? 5.290 -12.682 1.826 1.00 54.62 70 TYR A CA 1
ATOM 557 C C . TYR A 1 70 ? 3.864 -12.278 2.220 1.00 54.62 70 TYR A C 1
ATOM 559 O O . TYR A 1 70 ? 3.402 -12.620 3.307 1.00 54.62 70 TYR A O 1
ATOM 567 N N . ILE A 1 71 ? 3.157 -11.566 1.341 1.00 58.88 71 ILE A N 1
ATOM 568 C CA . ILE A 1 71 ? 1.722 -11.303 1.512 1.00 58.88 71 ILE A CA 1
ATOM 569 C C . ILE A 1 71 ? 0.961 -12.481 0.895 1.00 58.88 71 ILE A C 1
ATOM 571 O O . ILE A 1 71 ? 1.013 -12.666 -0.320 1.00 58.88 71 ILE A O 1
ATOM 575 N N . CYS A 1 72 ? 0.268 -13.266 1.721 1.00 54.56 72 CYS A N 1
ATOM 576 C CA . CYS A 1 72 ? -0.711 -14.246 1.249 1.00 54.56 72 CYS A CA 1
ATOM 577 C C . CYS A 1 72 ? -2.077 -13.556 1.184 1.00 54.56 72 CYS A C 1
ATOM 579 O O . CYS A 1 72 ? -2.561 -13.084 2.214 1.00 54.56 72 CYS A O 1
ATOM 581 N N . SER A 1 73 ? -2.639 -13.446 -0.024 1.00 54.38 73 SER A N 1
ATOM 582 C CA . SER A 1 73 ? -3.964 -12.866 -0.286 1.00 54.38 73 SER A CA 1
ATOM 583 C C . SER A 1 73 ? -5.033 -13.946 -0.323 1.00 54.38 73 SER A C 1
ATOM 585 O O . SER A 1 73 ? -4.711 -15.046 -0.825 1.00 54.38 73 SER A O 1
#